Protein AF-A0A929Z7P8-F1 (afdb_monomer_lite)

Secondary structure (DSSP, 8-state):
-------EEEEETTTEEEEESSS-TTT-SSEEEEES--BS--TT-EEEEEEEESSGGGGTTTT--SEEEEEEEEEE-SSEEEEE-SS-EEEEE-B--

Structure (mmCIF, N/CA/C/O backbone):
data_AF-A0A929Z7P8-F1
#
_entry.id   AF-A0A929Z7P8-F1
#
loop_
_atom_site.group_PDB
_atom_site.id
_atom_site.type_symbol
_atom_site.label_atom_id
_atom_site.label_alt_id
_atom_site.label_comp_id
_atom_site.label_asym_id
_atom_site.label_entity_id
_atom_site.label_seq_id
_atom_site.pdbx_PDB_ins_code
_atom_site.Cartn_x
_atom_site.Cartn_y
_atom_site.Cartn_z
_atom_site.occupancy
_atom_site.B_iso_o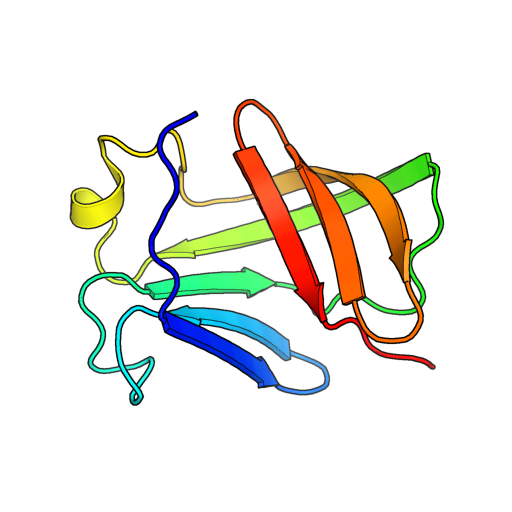r_equiv
_atom_site.auth_seq_id
_atom_site.auth_comp_id
_atom_site.auth_asym_id
_atom_site.auth_atom_id
_atom_site.pdbx_PDB_model_num
ATOM 1 N N . PHE A 1 1 ? -8.707 -9.205 -15.229 1.00 44.44 1 PHE A N 1
ATOM 2 C CA . PHE A 1 1 ? -7.727 -8.648 -14.273 1.00 44.44 1 PHE A CA 1
ATOM 3 C C . PHE A 1 1 ? -6.616 -9.666 -14.076 1.00 44.44 1 PHE A C 1
ATOM 5 O O . PHE A 1 1 ? -6.930 -10.819 -13.813 1.00 44.44 1 PHE A O 1
ATOM 12 N N . LYS A 1 2 ? -5.345 -9.290 -14.261 1.00 50.34 2 LYS A N 1
ATOM 13 C CA . LYS A 1 2 ? -4.216 -10.196 -14.003 1.00 50.34 2 LYS A CA 1
ATOM 14 C C . LYS A 1 2 ? -3.959 -10.196 -12.498 1.00 50.34 2 LYS A C 1
ATOM 16 O O . LYS A 1 2 ? -3.508 -9.193 -11.954 1.00 50.34 2 LYS A O 1
ATOM 21 N N . GLN A 1 3 ? -4.341 -11.276 -11.824 1.00 53.31 3 GLN A N 1
ATOM 22 C CA . GLN A 1 3 ? -4.159 -11.409 -10.383 1.00 53.31 3 GLN A CA 1
ATOM 23 C C . GLN A 1 3 ? -2.671 -11.600 -10.082 1.00 53.31 3 GLN A C 1
ATOM 25 O O . GLN A 1 3 ? -2.016 -12.472 -10.652 1.00 53.31 3 GLN A O 1
ATOM 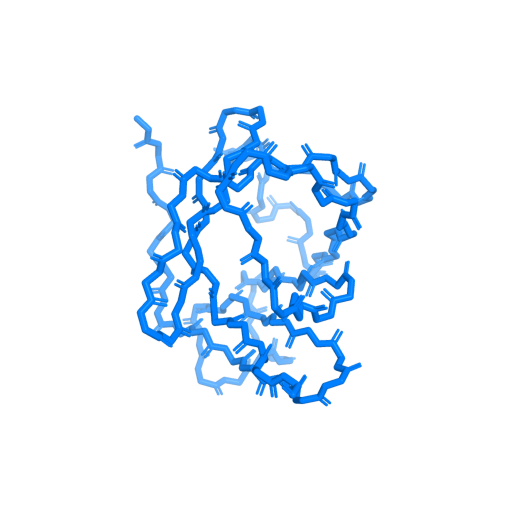30 N N . MET A 1 4 ? -2.125 -10.775 -9.192 1.00 62.22 4 MET A N 1
ATOM 31 C CA . MET A 1 4 ? -0.850 -11.094 -8.568 1.00 62.22 4 MET A CA 1
ATOM 32 C C . MET A 1 4 ? -1.107 -12.249 -7.598 1.00 62.22 4 MET A C 1
ATOM 34 O O . MET A 1 4 ? -1.929 -12.110 -6.692 1.00 62.22 4 MET A O 1
ATOM 38 N N . ASN A 1 5 ? -0.433 -13.386 -7.790 1.00 60.75 5 ASN A N 1
ATOM 39 C CA . ASN A 1 5 ? -0.427 -14.475 -6.811 1.00 60.75 5 ASN A CA 1
ATOM 40 C C . ASN A 1 5 ? 0.405 -14.030 -5.600 1.00 60.75 5 ASN A C 1
ATOM 42 O O . ASN A 1 5 ? 1.572 -14.385 -5.452 1.00 60.75 5 ASN A O 1
ATOM 46 N N . THR A 1 6 ? -0.184 -13.162 -4.782 1.00 59.31 6 THR A N 1
ATOM 47 C CA . THR A 1 6 ? 0.358 -12.726 -3.500 1.00 59.31 6 THR A CA 1
ATOM 48 C C . THR A 1 6 ? 0.361 -13.923 -2.562 1.00 59.31 6 THR A C 1
ATOM 50 O O . THR A 1 6 ? -0.702 -14.397 -2.170 1.00 59.31 6 THR A O 1
ATOM 53 N N . LEU A 1 7 ? 1.546 -14.418 -2.209 1.00 65.31 7 LEU A N 1
ATOM 54 C CA . LEU A 1 7 ? 1.684 -15.541 -1.279 1.00 65.31 7 LEU A CA 1
ATOM 55 C C . LEU A 1 7 ? 1.653 -15.067 0.180 1.00 65.31 7 LEU A C 1
ATOM 57 O O . LEU A 1 7 ? 1.293 -15.841 1.062 1.00 65.31 7 LEU A O 1
ATOM 61 N N . MET A 1 8 ? 1.997 -13.798 0.439 1.00 78.94 8 MET A N 1
ATOM 62 C CA . MET A 1 8 ? 2.026 -13.240 1.789 1.00 78.94 8 MET A CA 1
ATOM 63 C C . MET A 1 8 ? 1.810 -11.720 1.812 1.00 78.94 8 MET A C 1
ATOM 65 O O . MET A 1 8 ? 2.323 -10.994 0.956 1.00 78.94 8 MET A O 1
ATOM 69 N N . ALA A 1 9 ? 1.086 -11.246 2.830 1.00 84.94 9 ALA A N 1
ATOM 70 C CA . ALA A 1 9 ? 1.016 -9.840 3.216 1.00 84.94 9 ALA A CA 1
ATOM 71 C C . ALA A 1 9 ? 1.665 -9.667 4.598 1.00 84.94 9 ALA A C 1
ATOM 73 O O . ALA A 1 9 ? 1.211 -10.268 5.571 1.00 84.94 9 ALA A O 1
ATOM 74 N N . VAL A 1 10 ? 2.726 -8.866 4.690 1.00 87.25 10 VAL A N 1
ATOM 75 C CA . VAL A 1 10 ? 3.429 -8.579 5.948 1.00 87.25 10 VAL A CA 1
ATOM 76 C C . VAL A 1 10 ? 3.065 -7.172 6.397 1.00 87.25 10 VAL A C 1
ATOM 78 O O . VAL A 1 10 ? 3.363 -6.205 5.700 1.00 87.25 10 VAL A O 1
ATOM 81 N N . GLN A 1 11 ? 2.421 -7.045 7.554 1.00 89.38 11 GLN A N 1
ATOM 82 C CA . GLN A 1 11 ? 2.085 -5.756 8.158 1.00 89.38 11 GLN A CA 1
ATOM 83 C C . GLN A 1 11 ? 3.133 -5.379 9.204 1.00 89.38 11 GLN A C 1
ATOM 85 O O . GLN A 1 11 ? 3.472 -6.188 10.068 1.00 89.38 11 GLN A O 1
ATOM 90 N N . ARG A 1 12 ? 3.597 -4.127 9.179 1.00 88.44 12 ARG A N 1
ATOM 91 C CA . ARG A 1 12 ? 4.395 -3.547 10.264 1.00 88.44 12 ARG A CA 1
ATOM 92 C C . ARG A 1 12 ? 3.682 -2.323 10.817 1.00 88.44 12 ARG A C 1
ATOM 94 O O . ARG A 1 12 ? 3.501 -1.340 10.096 1.00 88.44 12 ARG A O 1
ATOM 101 N N . LYS A 1 13 ? 3.317 -2.403 12.100 1.00 86.94 13 LYS A N 1
ATOM 102 C CA . LYS A 1 13 ? 2.570 -1.358 12.806 1.00 86.94 13 LYS A CA 1
ATOM 103 C C . LYS A 1 13 ? 3.271 0.002 12.686 1.00 86.94 13 LYS A C 1
ATOM 105 O O . LYS A 1 13 ? 4.478 0.083 12.911 1.00 86.94 13 LYS A O 1
ATOM 110 N N . GLY A 1 14 ? 2.532 1.037 12.302 1.00 87.94 14 GLY A N 1
ATOM 111 C CA . GLY A 1 14 ? 3.009 2.405 12.094 1.00 87.94 14 GLY A CA 1
ATOM 112 C C . GLY A 1 14 ? 3.832 2.632 10.821 1.00 87.94 14 GLY A C 1
ATOM 113 O O . GLY A 1 14 ? 4.217 3.767 10.559 1.00 87.94 14 GLY A O 1
ATOM 114 N N . VAL A 1 15 ? 4.112 1.594 10.021 1.00 90.25 15 VAL A N 1
ATOM 115 C CA . VAL A 1 15 ? 4.950 1.716 8.815 1.00 90.25 15 VAL A CA 1
ATOM 116 C C . VAL A 1 15 ? 4.144 1.470 7.548 1.00 90.25 15 VAL A C 1
ATOM 118 O O . VAL A 1 15 ? 4.128 2.323 6.664 1.00 90.25 15 VAL A O 1
ATOM 121 N N . GLY A 1 16 ? 3.488 0.315 7.440 1.00 90.62 16 GLY A N 1
ATOM 122 C CA . GLY A 1 16 ? 2.774 -0.069 6.227 1.00 90.62 16 GLY A CA 1
ATOM 123 C C . GLY A 1 16 ? 2.722 -1.573 6.010 1.00 90.62 16 GLY A C 1
ATOM 124 O O . GLY A 1 16 ? 2.902 -2.365 6.940 1.00 90.62 16 GLY A O 1
ATOM 125 N N . VAL A 1 17 ? 2.470 -1.958 4.761 1.00 91.94 17 VAL A N 1
ATOM 126 C CA . VAL A 1 17 ? 2.261 -3.353 4.359 1.00 91.94 17 VAL A CA 1
ATOM 127 C C . VAL A 1 17 ? 3.153 -3.699 3.175 1.00 91.94 17 VAL A C 1
ATOM 129 O O . VAL A 1 17 ? 3.335 -2.889 2.269 1.00 91.94 17 VAL A O 1
ATOM 132 N N . TRP A 1 18 ? 3.680 -4.919 3.169 1.00 90.19 18 TRP A N 1
ATOM 133 C CA . TRP A 1 18 ? 4.384 -5.504 2.037 1.00 90.19 18 TRP A CA 1
ATOM 134 C C . TRP A 1 18 ? 3.578 -6.659 1.467 1.00 90.19 18 TRP A C 1
ATOM 136 O O . TRP A 1 18 ? 3.127 -7.529 2.209 1.00 90.19 18 TRP A O 1
ATOM 146 N N . PHE A 1 19 ? 3.457 -6.696 0.148 1.00 86.88 19 PHE A N 1
ATOM 147 C CA . PHE A 1 19 ? 2.990 -7.851 -0.598 1.00 86.88 19 PHE A CA 1
ATOM 148 C C . PHE A 1 19 ? 4.182 -8.539 -1.240 1.00 86.88 19 PHE A C 1
ATOM 150 O O . PHE A 1 19 ? 4.890 -7.929 -2.045 1.00 86.88 19 PHE A O 1
ATOM 157 N N . CYS A 1 20 ? 4.402 -9.802 -0.882 1.00 82.81 20 CYS A N 1
ATOM 158 C CA . CYS A 1 20 ? 5.576 -10.551 -1.311 1.00 82.81 20 CYS A CA 1
ATOM 159 C C . CYS A 1 20 ? 5.195 -11.948 -1.807 1.00 82.81 20 CYS A C 1
ATOM 161 O O . CYS A 1 20 ? 4.231 -12.564 -1.345 1.00 82.81 20 CYS A O 1
ATOM 163 N N . ASN A 1 21 ? 5.987 -12.466 -2.744 1.00 75.31 21 ASN A N 1
ATOM 164 C CA . ASN A 1 21 ? 5.873 -13.841 -3.233 1.00 75.31 21 ASN A CA 1
ATOM 165 C C . ASN A 1 21 ? 6.718 -14.851 -2.431 1.00 75.31 21 ASN A C 1
ATOM 167 O O . ASN A 1 21 ? 6.796 -16.013 -2.809 1.00 75.31 21 ASN A O 1
ATOM 171 N N . THR A 1 22 ? 7.371 -14.438 -1.346 1.00 66.69 22 THR A N 1
ATOM 172 C CA . THR A 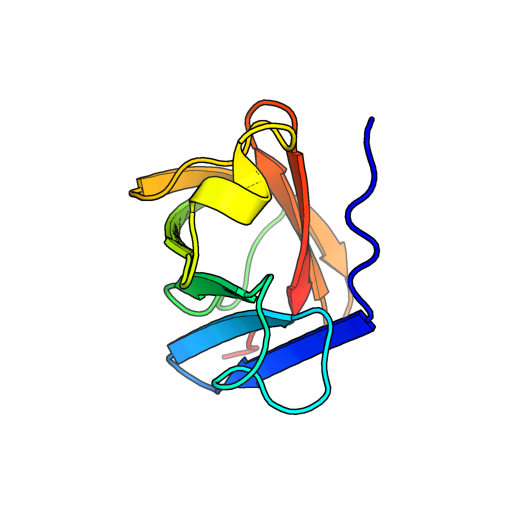1 22 ? 8.142 -15.337 -0.474 1.00 66.69 22 THR A CA 1
ATOM 173 C C . THR A 1 22 ? 7.964 -14.938 0.990 1.00 66.69 22 THR A C 1
ATOM 175 O O . THR A 1 22 ? 7.494 -13.840 1.290 1.00 66.69 22 THR A O 1
ATOM 178 N N . THR A 1 23 ? 8.370 -15.819 1.906 1.00 61.78 23 THR A N 1
ATOM 179 C CA . THR A 1 23 ? 8.359 -15.591 3.362 1.00 61.78 23 THR A CA 1
ATOM 180 C C . THR A 1 23 ? 9.355 -14.522 3.828 1.00 61.78 23 THR A C 1
ATOM 182 O O . THR A 1 23 ? 9.257 -14.062 4.963 1.00 61.78 23 THR A O 1
ATOM 185 N N . ARG A 1 24 ? 10.315 -14.111 2.983 1.00 63.44 24 ARG A N 1
ATOM 186 C CA . ARG A 1 24 ? 11.298 -13.056 3.278 1.00 63.44 24 ARG A CA 1
ATOM 187 C C . ARG A 1 24 ? 11.078 -11.856 2.343 1.00 63.44 24 ARG A C 1
ATOM 189 O O . ARG A 1 24 ? 11.518 -11.909 1.194 1.00 63.44 24 ARG A O 1
ATOM 196 N N . PRO A 1 25 ? 10.462 -10.755 2.817 1.00 58.94 25 PRO A N 1
ATOM 197 C CA . PRO A 1 25 ? 10.173 -9.572 1.996 1.00 58.94 25 PRO A CA 1
ATOM 198 C C . PRO A 1 25 ? 11.406 -8.978 1.308 1.00 58.94 25 PRO A C 1
ATOM 200 O O . PRO A 1 25 ? 11.322 -8.516 0.170 1.00 58.94 25 PRO A O 1
ATOM 203 N N . ASP A 1 26 ? 12.557 -9.052 1.983 1.00 63.84 26 ASP A N 1
ATOM 204 C CA . ASP A 1 26 ? 13.853 -8.564 1.506 1.00 63.84 26 ASP A CA 1
ATOM 205 C C . ASP A 1 26 ? 14.611 -9.556 0.611 1.00 63.84 26 ASP A C 1
ATOM 207 O O . ASP A 1 26 ? 15.715 -9.267 0.161 1.00 63.84 26 ASP A O 1
ATOM 211 N N . ALA A 1 27 ? 14.062 -10.738 0.353 1.00 63.31 27 ALA A N 1
ATOM 212 C CA . ALA A 1 27 ? 14.602 -11.677 -0.630 1.00 63.31 27 ALA A CA 1
ATOM 213 C C . ALA A 1 27 ? 13.612 -11.937 -1.780 1.00 63.31 27 ALA A C 1
ATOM 215 O O . ALA A 1 27 ? 13.934 -12.645 -2.730 1.00 63.31 27 ALA A O 1
ATOM 216 N N . ALA A 1 28 ? 12.403 -11.372 -1.704 1.00 67.12 28 ALA A N 1
ATOM 217 C CA . ALA A 1 28 ? 11.363 -11.536 -2.706 1.00 67.12 28 ALA A CA 1
ATOM 218 C C . ALA A 1 28 ? 11.673 -10.723 -3.974 1.00 67.12 28 ALA A C 1
ATOM 220 O O . ALA A 1 28 ? 11.812 -9.499 -3.924 1.00 67.12 28 ALA A O 1
ATOM 221 N N . LEU A 1 29 ? 11.709 -11.406 -5.123 1.00 73.25 29 LEU A N 1
ATOM 222 C CA . LEU A 1 29 ? 11.802 -10.772 -6.444 1.00 73.25 29 LEU A CA 1
ATOM 223 C C . LEU A 1 29 ? 10.582 -9.883 -6.725 1.00 73.25 29 LEU A C 1
ATOM 225 O O . LEU A 1 29 ? 10.711 -8.783 -7.249 1.00 73.25 29 LEU A O 1
ATOM 229 N N . ARG A 1 30 ? 9.388 -10.315 -6.304 1.00 78.38 30 ARG A N 1
ATOM 230 C CA . ARG A 1 30 ? 8.170 -9.498 -6.362 1.00 78.38 30 ARG A CA 1
ATOM 231 C C . ARG A 1 30 ? 7.795 -9.051 -4.968 1.00 78.38 30 ARG A C 1
ATOM 233 O O . ARG A 1 30 ? 7.170 -9.799 -4.220 1.00 78.38 30 ARG A O 1
ATOM 240 N N . SER A 1 31 ? 8.200 -7.829 -4.642 1.00 85.81 31 SER A N 1
ATOM 241 C CA . SER A 1 31 ? 7.912 -7.169 -3.373 1.00 85.81 31 SER A CA 1
ATOM 242 C C . SER A 1 31 ? 7.358 -5.775 -3.642 1.00 85.81 31 SER A C 1
ATOM 244 O O . SER A 1 31 ? 8.043 -4.953 -4.254 1.00 85.81 31 SER A O 1
ATOM 246 N N . LEU A 1 32 ? 6.117 -5.537 -3.216 1.00 89.12 32 LEU A N 1
ATOM 247 C CA . LEU A 1 32 ? 5.444 -4.241 -3.267 1.00 89.12 32 LEU A CA 1
ATOM 248 C C . LEU A 1 32 ? 5.201 -3.761 -1.841 1.00 89.12 32 LEU A C 1
ATOM 250 O O . LEU A 1 32 ? 4.463 -4.393 -1.089 1.00 89.12 32 LEU A O 1
ATOM 254 N N . LYS A 1 33 ? 5.781 -2.621 -1.492 1.00 92.25 33 LYS A N 1
ATOM 255 C CA . LYS A 1 33 ? 5.560 -1.926 -0.231 1.00 92.25 33 LYS A CA 1
ATOM 256 C C . LYS A 1 33 ? 4.538 -0.811 -0.432 1.00 92.25 33 LYS A C 1
ATOM 258 O O . LYS A 1 33 ? 4.684 -0.009 -1.351 1.00 92.25 33 LYS A O 1
ATOM 263 N N . ILE A 1 34 ? 3.547 -0.745 0.451 1.00 93.31 34 ILE A N 1
ATOM 264 C CA . ILE A 1 34 ? 2.528 0.306 0.499 1.00 93.31 34 ILE A CA 1
ATOM 265 C C . ILE A 1 34 ? 2.649 1.052 1.829 1.00 93.31 34 ILE A C 1
ATOM 267 O O . ILE A 1 34 ? 2.601 0.438 2.899 1.00 93.31 34 ILE A O 1
ATOM 271 N N . THR A 1 35 ? 2.812 2.372 1.755 1.00 94.06 35 THR A N 1
ATOM 272 C CA . THR A 1 35 ? 2.974 3.266 2.916 1.00 94.06 35 THR A CA 1
ATOM 273 C C . THR A 1 35 ? 2.214 4.576 2.733 1.00 94.06 35 THR A C 1
ATOM 275 O O . THR A 1 35 ? 2.084 5.005 1.595 1.00 94.06 35 THR A O 1
ATOM 278 N N . PRO A 1 36 ? 1.813 5.287 3.796 1.00 93.94 36 PRO A N 1
ATOM 279 C CA . PRO A 1 36 ? 1.909 4.896 5.203 1.00 93.94 36 PRO A CA 1
ATOM 280 C C . PRO A 1 36 ? 0.958 3.742 5.554 1.00 93.94 36 PRO A C 1
ATOM 282 O O . PRO A 1 36 ? 0.201 3.262 4.709 1.00 93.94 36 PRO A O 1
ATOM 285 N N . ALA A 1 37 ? 1.019 3.272 6.800 1.00 92.50 37 ALA A N 1
ATOM 286 C CA . ALA A 1 37 ? 0.009 2.360 7.321 1.00 92.50 37 ALA A CA 1
ATOM 287 C C . ALA A 1 37 ? -1.383 2.996 7.222 1.00 92.50 37 ALA A C 1
ATOM 289 O O . ALA A 1 37 ? -1.562 4.176 7.522 1.00 92.50 37 ALA A O 1
ATOM 290 N N . VAL A 1 38 ? -2.368 2.200 6.812 1.00 92.88 38 VAL A N 1
ATOM 291 C CA . VAL A 1 38 ? -3.765 2.632 6.796 1.00 92.88 38 VAL A CA 1
ATOM 292 C C . VAL A 1 38 ? -4.307 2.543 8.219 1.00 92.88 38 VAL A C 1
ATOM 294 O O . VAL A 1 38 ? -4.182 1.496 8.852 1.00 92.88 38 VAL A O 1
ATOM 297 N N . VAL A 1 39 ? -4.897 3.625 8.723 1.00 93.31 39 VAL A N 1
ATOM 298 C CA . VAL A 1 39 ? -5.384 3.730 10.106 1.00 93.31 39 VAL A CA 1
ATOM 299 C C . VAL A 1 39 ? -6.839 4.182 10.087 1.00 93.31 39 VAL A C 1
ATOM 301 O O . VAL A 1 39 ? -7.128 5.206 9.482 1.00 93.31 39 VAL A O 1
ATOM 304 N N . ASN A 1 40 ? -7.732 3.440 10.753 1.00 92.62 40 ASN A N 1
ATOM 305 C CA . ASN A 1 40 ? -9.174 3.729 10.838 1.00 92.62 40 ASN A CA 1
ATOM 306 C C . ASN A 1 40 ? -9.824 4.177 9.500 1.00 92.62 40 ASN A C 1
ATOM 308 O O . ASN A 1 40 ? -10.480 5.219 9.477 1.00 92.62 40 ASN A O 1
ATOM 312 N N . PRO A 1 41 ? -9.659 3.420 8.394 1.00 93.44 41 PRO A N 1
ATOM 313 C CA . PRO A 1 41 ? -10.196 3.817 7.098 1.00 93.44 41 PRO A CA 1
ATOM 314 C C . PRO A 1 41 ? -11.727 3.833 7.110 1.00 93.44 41 PRO A C 1
ATOM 316 O O . PRO A 1 41 ? -12.355 3.002 7.774 1.00 93.44 41 PRO A O 1
ATOM 319 N N . GLN A 1 42 ? -12.323 4.726 6.321 1.00 95.94 42 GLN A N 1
ATOM 320 C CA . GLN A 1 42 ? -13.775 4.805 6.137 1.00 95.94 42 GLN A CA 1
ATOM 321 C C . GLN A 1 42 ? -14.174 4.536 4.686 1.00 95.94 42 GLN A C 1
ATOM 323 O O . GLN A 1 42 ? -13.510 4.981 3.754 1.00 95.94 42 GLN A O 1
ATOM 328 N N . VAL A 1 43 ? -15.283 3.822 4.475 1.00 97.00 43 VAL A N 1
ATOM 329 C CA . VAL A 1 43 ? -15.835 3.615 3.125 1.00 97.00 43 VAL A CA 1
ATOM 330 C C . VAL A 1 43 ? -16.139 4.973 2.495 1.00 97.00 43 VAL A C 1
ATOM 332 O O . VAL A 1 43 ? -16.796 5.802 3.118 1.00 97.00 43 VAL A O 1
ATOM 335 N N . GLY A 1 44 ? -15.660 5.209 1.271 1.00 95.50 44 GLY A N 1
ATOM 336 C CA . GLY A 1 44 ? -15.777 6.521 0.624 1.00 95.50 44 GLY A CA 1
ATOM 337 C C . GLY A 1 44 ? -14.508 7.372 0.659 1.00 95.50 44 GLY A C 1
ATOM 338 O O . GLY A 1 44 ? -14.358 8.288 -0.151 1.00 95.50 44 GLY A O 1
ATOM 339 N N . GLU A 1 45 ? -13.582 7.077 1.569 1.00 96.19 45 GLU A N 1
ATOM 340 C CA . GLU A 1 45 ? -12.369 7.866 1.767 1.00 96.19 45 GLU A CA 1
ATOM 341 C C . GLU A 1 45 ? -11.374 7.698 0.608 1.00 96.19 45 GLU A C 1
ATOM 343 O O . GLU A 1 45 ? -11.277 6.638 -0.017 1.00 96.19 45 GLU A O 1
ATOM 348 N N . ARG A 1 46 ? -10.589 8.747 0.332 1.00 95.81 46 ARG A N 1
ATOM 349 C CA . ARG A 1 46 ? -9.412 8.665 -0.540 1.00 95.81 46 ARG A CA 1
ATOM 350 C C . ARG A 1 46 ? -8.137 8.725 0.285 1.00 95.81 46 ARG A C 1
ATOM 352 O O . ARG A 1 46 ? -7.871 9.720 0.949 1.00 95.81 46 ARG A O 1
ATOM 359 N N . LEU A 1 47 ? -7.321 7.688 0.157 1.00 94.81 47 LEU A N 1
ATOM 360 C CA . LEU A 1 47 ? -6.020 7.575 0.795 1.00 94.81 47 LEU A CA 1
ATOM 361 C C . LEU A 1 47 ? -4.918 7.868 -0.218 1.00 94.81 47 LEU A C 1
ATOM 363 O O . LEU A 1 47 ? -4.914 7.321 -1.322 1.00 94.81 47 LEU A O 1
ATOM 367 N N . THR A 1 48 ? -3.960 8.697 0.175 1.00 95.69 48 THR A N 1
ATOM 368 C CA . THR A 1 48 ? -2.739 8.939 -0.598 1.00 95.69 48 THR A CA 1
ATOM 369 C C . THR A 1 48 ? -1.650 8.012 -0.074 1.00 95.69 48 THR A C 1
ATOM 371 O O . THR A 1 48 ? -1.137 8.218 1.024 1.00 95.69 48 THR A O 1
ATOM 374 N N . LEU A 1 49 ? -1.322 6.974 -0.843 1.00 95.12 49 LEU A N 1
ATOM 375 C CA . LEU A 1 49 ? -0.353 5.943 -0.475 1.00 95.12 49 LEU A CA 1
ATOM 376 C C . LEU A 1 49 ? 0.789 5.898 -1.490 1.00 95.12 49 LEU A C 1
ATOM 378 O O . LEU A 1 49 ? 0.581 6.018 -2.690 1.00 95.12 49 LEU A O 1
ATOM 382 N N . ASN A 1 50 ? 2.003 5.686 -1.013 1.00 95.25 50 ASN A N 1
ATOM 383 C CA . ASN A 1 50 ? 3.192 5.484 -1.817 1.00 95.25 50 ASN A CA 1
ATOM 384 C C . ASN A 1 50 ? 3.447 3.991 -2.052 1.00 95.25 50 ASN A C 1
ATOM 386 O O . ASN A 1 50 ? 3.433 3.195 -1.107 1.00 95.25 50 ASN A O 1
ATOM 390 N N . PHE A 1 51 ? 3.711 3.641 -3.307 1.00 93.75 51 PHE A N 1
ATOM 391 C CA . PHE A 1 51 ? 4.131 2.320 -3.749 1.00 93.75 51 PHE A CA 1
ATOM 392 C C . PHE A 1 51 ? 5.636 2.320 -3.984 1.00 93.75 51 PHE A C 1
ATOM 394 O O . PHE A 1 51 ? 6.152 3.109 -4.773 1.00 93.75 51 PHE A O 1
ATOM 401 N N . SER A 1 52 ? 6.331 1.400 -3.324 1.00 91.94 52 SER A N 1
ATOM 402 C CA . SER A 1 52 ? 7.752 1.147 -3.556 1.00 91.94 52 SER A CA 1
ATOM 403 C C . SER A 1 52 ? 7.963 -0.314 -3.906 1.00 91.94 52 SER A C 1
ATOM 405 O O . SER A 1 52 ? 7.430 -1.205 -3.241 1.00 91.94 52 SER A O 1
ATOM 407 N N . MET A 1 53 ? 8.742 -0.566 -4.944 1.00 89.81 53 MET A N 1
ATOM 408 C CA . MET A 1 53 ? 9.027 -1.887 -5.478 1.00 89.81 53 MET A CA 1
ATOM 409 C C . MET A 1 53 ? 10.522 -2.149 -5.384 1.00 89.81 53 MET A C 1
ATOM 411 O O . MET A 1 53 ? 11.341 -1.284 -5.666 1.00 89.81 53 MET A O 1
ATOM 415 N N . ARG A 1 54 ? 10.901 -3.369 -5.006 1.00 83.31 54 ARG A N 1
ATOM 416 C CA . ARG A 1 54 ? 12.325 -3.729 -4.970 1.00 83.31 54 ARG A CA 1
ATOM 417 C C . ARG A 1 54 ? 12.901 -3.964 -6.367 1.00 83.31 54 ARG A C 1
ATOM 419 O O . ARG A 1 54 ? 14.002 -3.520 -6.662 1.00 83.31 54 ARG A O 1
ATOM 426 N N . TYR A 1 55 ? 12.148 -4.675 -7.204 1.00 84.38 55 TYR A N 1
ATOM 427 C CA . TYR A 1 55 ? 12.490 -4.948 -8.599 1.00 84.38 55 TYR A CA 1
ATOM 428 C C . TYR A 1 55 ? 11.307 -4.514 -9.476 1.00 84.38 55 TYR A C 1
ATOM 430 O O . TYR A 1 55 ? 10.432 -5.331 -9.765 1.00 84.38 55 TYR A O 1
ATOM 438 N N . PRO A 1 56 ? 11.222 -3.227 -9.865 1.00 83.50 56 PRO A N 1
ATOM 439 C CA . PRO A 1 56 ? 10.091 -2.689 -10.631 1.00 83.50 56 PRO A CA 1
ATOM 440 C C . PRO A 1 56 ? 9.842 -3.429 -11.952 1.00 83.50 56 PRO A C 1
ATOM 442 O O . PRO A 1 56 ? 8.704 -3.548 -12.408 1.00 83.50 56 PRO A O 1
ATOM 445 N N . ASP A 1 57 ? 10.897 -3.997 -12.539 1.00 85.50 57 ASP A N 1
ATOM 446 C CA . ASP A 1 57 ? 10.830 -4.761 -13.785 1.00 85.50 57 ASP A CA 1
ATOM 447 C 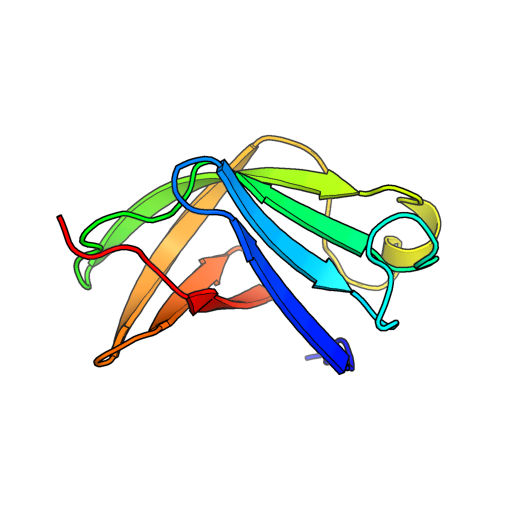C . ASP A 1 57 ? 9.904 -5.977 -13.698 1.00 85.50 57 ASP A C 1
ATOM 449 O O . ASP A 1 57 ? 9.186 -6.289 -14.651 1.00 85.50 57 ASP A O 1
ATOM 453 N N . GLU A 1 58 ? 9.816 -6.587 -12.516 1.00 83.19 58 GLU A N 1
ATOM 454 C CA . GLU A 1 58 ? 8.905 -7.697 -12.247 1.00 83.19 58 GLU A CA 1
ATOM 455 C C . GLU A 1 58 ? 7.422 -7.287 -12.288 1.00 83.19 58 GLU A C 1
ATOM 457 O O . GLU A 1 58 ? 6.535 -8.138 -12.416 1.00 83.19 58 GLU A O 1
ATOM 462 N N . PHE A 1 59 ? 7.142 -5.983 -12.217 1.00 81.62 59 PHE A N 1
ATOM 463 C CA . PHE A 1 59 ? 5.804 -5.399 -12.228 1.00 81.62 59 PHE A CA 1
ATOM 464 C C . PHE A 1 59 ? 5.424 -4.768 -13.573 1.00 81.62 59 PHE A C 1
ATOM 466 O O . PHE A 1 59 ? 4.263 -4.377 -13.723 1.00 81.62 59 PHE A O 1
ATOM 473 N N . ARG A 1 60 ? 6.314 -4.736 -14.582 1.00 80.75 60 ARG A N 1
ATOM 474 C CA . ARG A 1 60 ? 6.068 -4.095 -15.899 1.00 80.75 60 ARG A CA 1
ATOM 475 C C . ARG A 1 60 ? 4.739 -4.499 -16.550 1.00 80.75 60 ARG A C 1
ATOM 477 O O . ARG A 1 60 ? 4.065 -3.673 -17.151 1.00 80.75 60 ARG A O 1
ATOM 484 N N . ASN A 1 61 ? 4.318 -5.752 -16.366 1.00 80.69 61 ASN A N 1
ATOM 485 C CA . ASN A 1 61 ? 3.086 -6.307 -16.946 1.00 80.69 61 ASN A CA 1
ATOM 486 C C . ASN A 1 61 ? 1.890 -6.352 -15.974 1.00 80.69 61 ASN A C 1
ATOM 488 O O . ASN A 1 61 ? 0.917 -7.065 -16.231 1.00 80.69 61 ASN A O 1
ATOM 492 N N . SER A 1 62 ? 1.981 -5.673 -14.828 1.00 77.31 62 SER A N 1
ATOM 493 C CA . SER A 1 62 ? 0.936 -5.649 -13.793 1.00 77.31 62 SER A CA 1
ATOM 494 C C . SER A 1 62 ? 0.073 -4.386 -13.823 1.00 77.31 62 SER A C 1
ATOM 496 O O . SER A 1 62 ? -0.997 -4.371 -13.221 1.00 77.31 62 SER A O 1
ATOM 498 N N . GLY A 1 63 ? 0.524 -3.332 -14.514 1.00 81.31 63 GLY A N 1
ATOM 499 C CA . GLY A 1 63 ? -0.113 -2.013 -14.469 1.00 81.31 63 GLY A CA 1
ATOM 500 C C . GLY A 1 63 ? 0.138 -1.244 -13.164 1.00 81.31 63 GLY A C 1
ATOM 501 O O . GLY A 1 63 ? -0.450 -0.184 -12.967 1.00 81.31 63 GLY A O 1
ATOM 502 N N . LEU A 1 64 ? 0.994 -1.762 -12.276 1.00 86.88 64 LEU A N 1
ATOM 503 C CA . LEU A 1 64 ? 1.459 -1.065 -11.081 1.00 86.88 64 LEU A CA 1
ATOM 504 C C . LEU A 1 64 ? 2.706 -0.243 -11.410 1.00 86.88 64 LEU A C 1
ATOM 506 O O . LEU A 1 64 ? 3.582 -0.700 -12.140 1.00 86.88 64 LEU A O 1
ATOM 510 N N . GLN A 1 65 ? 2.786 0.953 -10.836 1.00 88.12 65 GLN A N 1
ATOM 511 C CA . GLN A 1 65 ? 3.931 1.854 -10.956 1.00 88.12 65 GLN A CA 1
ATOM 512 C C . GLN A 1 65 ? 4.369 2.299 -9.563 1.00 88.12 65 GLN A C 1
ATOM 514 O O . GLN A 1 65 ? 3.546 2.367 -8.648 1.00 88.12 65 GLN A O 1
ATOM 519 N N . GLU A 1 66 ? 5.653 2.593 -9.395 1.00 91.94 66 GLU A N 1
ATOM 520 C CA . GLU A 1 66 ? 6.148 3.212 -8.166 1.00 91.94 66 GLU A CA 1
ATOM 521 C C . GLU A 1 66 ? 5.654 4.655 -8.014 1.00 91.94 66 GLU A C 1
ATOM 523 O O . GLU A 1 66 ? 5.211 5.286 -8.975 1.00 91.94 66 GLU A O 1
ATOM 528 N N . GLY A 1 67 ? 5.740 5.171 -6.789 1.00 94.06 67 GLY A N 1
ATOM 529 C CA . GLY A 1 67 ? 5.401 6.549 -6.448 1.00 94.06 67 GLY A CA 1
ATOM 530 C C . GLY A 1 67 ? 4.067 6.683 -5.725 1.00 94.06 67 GLY A C 1
ATOM 531 O O . GLY A 1 67 ? 3.530 5.721 -5.176 1.00 94.06 67 GLY A O 1
ATOM 532 N N . THR A 1 68 ? 3.543 7.904 -5.695 1.00 95.38 68 THR A N 1
ATOM 533 C CA . THR A 1 68 ? 2.342 8.257 -4.934 1.00 95.38 68 THR A CA 1
ATOM 534 C C . THR A 1 68 ? 1.0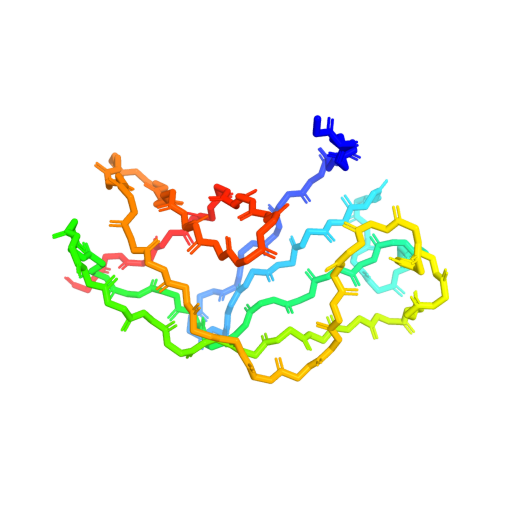69 7.982 -5.730 1.00 95.38 68 THR A C 1
ATOM 536 O O . THR A 1 68 ? 0.890 8.488 -6.835 1.00 95.38 68 THR A O 1
ATOM 539 N N . HIS A 1 69 ? 0.143 7.243 -5.125 1.00 94.56 69 HIS A N 1
ATOM 540 C CA . HIS A 1 69 ? -1.148 6.865 -5.691 1.00 94.56 69 HIS A CA 1
ATOM 541 C C . HIS A 1 69 ? -2.285 7.285 -4.766 1.00 94.56 69 HIS A C 1
ATOM 543 O O . HIS A 1 69 ? -2.212 7.125 -3.549 1.00 94.56 69 HIS A O 1
ATOM 549 N N . SER A 1 70 ? -3.371 7.785 -5.354 1.00 94.62 70 SER A N 1
ATOM 550 C CA . SER A 1 70 ? -4.627 7.999 -4.635 1.00 94.62 70 SER A CA 1
ATOM 551 C C . SER A 1 70 ? -5.522 6.778 -4.819 1.00 94.62 70 SER A C 1
ATOM 553 O O . SER A 1 70 ? -5.883 6.432 -5.947 1.00 94.62 70 SER A O 1
ATOM 555 N N . LEU A 1 71 ? -5.858 6.114 -3.716 1.00 95.62 71 LEU A N 1
ATOM 556 C CA . LEU A 1 71 ? -6.729 4.945 -3.692 1.00 95.62 71 LEU A CA 1
ATOM 557 C C . LEU A 1 71 ? -8.022 5.269 -2.954 1.00 95.62 71 LEU A C 1
ATOM 559 O O . LEU A 1 71 ? -8.014 5.944 -1.931 1.00 95.62 71 LEU A O 1
ATOM 563 N N . TYR A 1 72 ? -9.130 4.749 -3.460 1.00 96.69 72 TYR A N 1
ATOM 564 C CA . TYR A 1 72 ? -10.442 4.862 -2.838 1.00 96.69 72 TYR A CA 1
ATOM 565 C C . TYR A 1 72 ? -10.711 3.664 -1.924 1.00 96.69 72 TYR A C 1
ATOM 567 O O . TYR A 1 72 ? -10.455 2.521 -2.312 1.00 96.69 72 TYR A O 1
ATOM 575 N N . VAL A 1 73 ? -11.250 3.911 -0.733 1.00 97.19 73 VAL A N 1
ATOM 576 C CA . VAL A 1 73 ? -11.705 2.869 0.187 1.00 97.19 73 VAL A CA 1
ATOM 577 C C . VAL A 1 73 ? -13.057 2.342 -0.288 1.00 97.19 73 VAL A C 1
ATOM 579 O O . VAL A 1 73 ? -14.097 2.974 -0.107 1.00 97.19 73 VAL A O 1
ATOM 582 N N . GLU A 1 74 ? -13.028 1.166 -0.914 1.00 96.75 74 GLU A N 1
ATOM 583 C CA . GLU A 1 74 ? -14.218 0.501 -1.450 1.00 96.75 74 GLU A CA 1
ATOM 584 C C . GLU A 1 74 ? -15.021 -0.198 -0.346 1.00 96.75 74 GLU A C 1
ATOM 586 O O . GLU A 1 74 ? -16.245 -0.138 -0.346 1.00 96.75 74 GLU A O 1
ATOM 591 N N . GLU A 1 75 ? -14.341 -0.853 0.595 1.00 96.44 75 GLU A N 1
ATOM 592 C CA . GLU A 1 75 ? -14.973 -1.658 1.644 1.00 96.44 75 GLU A CA 1
ATOM 593 C C . GLU A 1 75 ? -14.060 -1.728 2.874 1.00 96.44 75 GLU A C 1
ATOM 595 O O . GLU A 1 75 ? -12.848 -1.902 2.738 1.00 96.44 75 GLU A O 1
ATOM 600 N N . VAL A 1 76 ? -14.633 -1.646 4.074 1.00 95.69 76 VAL A N 1
ATOM 601 C CA . VAL A 1 76 ? -13.921 -1.856 5.342 1.00 95.69 76 VAL A CA 1
ATOM 602 C C . VAL A 1 76 ? -14.508 -3.093 6.015 1.00 95.69 76 VAL A C 1
ATOM 604 O O . VAL A 1 76 ? -15.712 -3.169 6.245 1.00 95.69 76 VAL A O 1
ATOM 607 N N . ARG A 1 77 ? -13.655 -4.074 6.313 1.00 94.38 77 ARG A N 1
ATOM 608 C CA . ARG A 1 77 ? -13.988 -5.305 7.051 1.00 94.38 77 ARG A CA 1
ATOM 609 C C . ARG A 1 77 ? -13.314 -5.264 8.419 1.00 94.38 77 ARG A C 1
ATOM 611 O O . ARG A 1 77 ? -12.522 -4.375 8.677 1.00 94.38 77 ARG A O 1
ATOM 618 N N . ASP A 1 78 ? -13.546 -6.250 9.284 1.00 87.31 78 ASP A N 1
ATOM 619 C CA . ASP A 1 78 ? -13.064 -6.209 10.680 1.00 87.31 78 ASP A CA 1
ATOM 620 C C . ASP A 1 78 ? -11.538 -5.971 10.831 1.00 87.31 78 ASP A C 1
ATOM 622 O O . ASP A 1 78 ? -11.101 -5.231 11.713 1.00 87.31 78 ASP A O 1
ATOM 626 N N . LYS A 1 79 ? -10.710 -6.565 9.957 1.00 86.88 79 LYS A N 1
ATOM 627 C CA . LYS A 1 79 ? -9.231 -6.477 10.030 1.00 86.88 79 LYS A CA 1
ATOM 628 C C . LYS A 1 79 ? -8.548 -6.002 8.749 1.00 86.88 79 LYS A C 1
ATOM 630 O O . LYS A 1 79 ? -7.331 -5.831 8.729 1.00 86.88 79 LYS A O 1
ATOM 635 N N . VAL A 1 80 ? -9.303 -5.848 7.666 1.00 93.38 80 VAL A N 1
ATOM 636 C CA . VAL A 1 80 ? -8.768 -5.510 6.344 1.00 93.38 80 VAL A CA 1
ATOM 637 C C . VAL A 1 80 ? -9.639 -4.470 5.669 1.00 93.38 80 VAL A C 1
ATOM 639 O O . VAL A 1 80 ? -10.843 -4.402 5.896 1.00 93.38 80 VAL A O 1
ATOM 642 N N . VAL A 1 81 ? -9.018 -3.685 4.806 1.00 94.81 81 VAL A N 1
ATOM 643 C CA . VAL A 1 81 ? -9.669 -2.697 3.964 1.00 94.81 81 VAL A CA 1
ATOM 644 C C . VAL A 1 81 ? -9.397 -3.028 2.506 1.00 94.81 81 VAL A C 1
ATOM 646 O O . VAL A 1 81 ? -8.313 -3.480 2.124 1.00 94.81 81 VAL A O 1
ATOM 649 N N . VAL A 1 82 ? -10.419 -2.823 1.692 1.00 95.50 82 VAL A N 1
ATOM 650 C CA . VAL A 1 82 ? -10.369 -2.985 0.252 1.00 95.50 82 VAL A CA 1
ATOM 651 C C . VAL A 1 82 ? -10.115 -1.621 -0.373 1.00 95.50 82 VAL A C 1
ATOM 653 O O . VAL A 1 82 ? -10.942 -0.716 -0.275 1.00 95.50 82 VAL A O 1
ATOM 656 N N . LEU A 1 83 ? -8.971 -1.484 -1.035 1.00 95.06 83 LEU A N 1
ATOM 657 C CA . LEU A 1 83 ? -8.551 -0.258 -1.703 1.00 95.06 83 LEU A CA 1
ATOM 658 C C . LEU A 1 83 ? -8.631 -0.429 -3.213 1.00 95.06 83 LEU A C 1
ATOM 660 O O . LEU A 1 83 ? -8.140 -1.418 -3.764 1.00 95.06 83 LEU A O 1
ATOM 664 N N . ARG A 1 84 ? -9.209 0.557 -3.893 1.00 94.62 84 ARG A N 1
ATOM 665 C CA . ARG A 1 84 ? -9.337 0.582 -5.346 1.00 94.62 84 ARG A CA 1
ATOM 666 C C . ARG A 1 84 ? -8.557 1.739 -5.938 1.00 94.62 84 ARG A C 1
ATOM 668 O O . ARG A 1 84 ? -8.796 2.896 -5.608 1.00 94.62 84 ARG A O 1
ATOM 675 N N . GLY A 1 85 ? -7.650 1.405 -6.845 1.00 90.00 85 GLY A N 1
ATOM 676 C CA . GLY A 1 85 ? -6.919 2.368 -7.655 1.00 90.00 85 GLY A CA 1
ATOM 677 C C . GLY A 1 85 ? -7.222 2.206 -9.137 1.00 90.00 85 GLY A C 1
ATOM 678 O O . GLY A 1 85 ? -8.133 1.478 -9.551 1.00 90.00 85 GLY A O 1
ATOM 679 N N . ARG A 1 86 ? -6.434 2.889 -9.967 1.00 85.56 86 ARG A N 1
ATOM 680 C CA . ARG A 1 86 ? -6.591 2.853 -11.422 1.00 85.56 86 ARG A CA 1
ATOM 681 C C . ARG A 1 86 ? -6.100 1.511 -11.978 1.00 85.56 86 ARG A C 1
ATOM 683 O O . ARG A 1 86 ? -4.916 1.326 -12.228 1.00 85.56 86 ARG A O 1
ATOM 690 N N . GLY A 1 87 ? -7.032 0.578 -12.173 1.00 84.88 87 GLY A N 1
ATOM 691 C CA . GLY A 1 87 ? -6.769 -0.735 -12.779 1.00 84.88 87 GLY A CA 1
ATOM 692 C C . GLY A 1 87 ? -6.303 -1.824 -11.806 1.00 84.88 87 GLY A C 1
ATOM 693 O O . GLY A 1 87 ? -6.053 -2.948 -12.236 1.00 84.88 87 GLY A O 1
ATOM 694 N N . HIS A 1 88 ? -6.233 -1.528 -10.508 1.00 85.19 88 HIS A N 1
ATOM 695 C CA . HIS A 1 88 ? -5.794 -2.463 -9.474 1.00 85.19 88 HIS A CA 1
ATOM 696 C C . HIS A 1 88 ? -6.653 -2.353 -8.208 1.00 85.19 88 HIS A C 1
ATOM 698 O O . HIS A 1 88 ? -7.232 -1.306 -7.907 1.00 85.19 88 HIS A O 1
ATOM 704 N N . LYS A 1 89 ? -6.737 -3.463 -7.473 1.00 91.06 89 LYS A N 1
ATOM 705 C CA . LYS A 1 89 ? -7.505 -3.605 -6.235 1.00 91.06 89 LYS A CA 1
ATOM 706 C C . LYS A 1 89 ? -6.632 -4.311 -5.205 1.00 91.06 89 LYS A C 1
ATOM 708 O O . LYS A 1 89 ? -6.046 -5.346 -5.514 1.00 91.06 89 LYS A O 1
ATOM 713 N N . PHE A 1 90 ? -6.563 -3.761 -4.001 1.00 90.69 90 PHE A N 1
ATOM 714 C CA . PHE A 1 90 ? -5.783 -4.307 -2.899 1.00 90.69 90 PHE A CA 1
ATOM 715 C C . PHE A 1 90 ? -6.684 -4.656 -1.725 1.00 90.69 90 PHE A C 1
ATOM 717 O O . PHE A 1 90 ? -7.650 -3.954 -1.443 1.00 90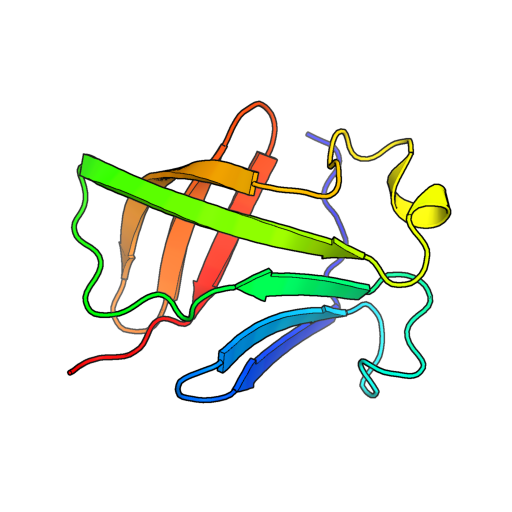.69 90 PHE A O 1
ATOM 724 N N . VAL A 1 91 ? -6.329 -5.724 -1.021 1.00 91.56 91 VAL A N 1
ATOM 725 C CA . VAL A 1 91 ? -6.874 -6.052 0.296 1.00 91.56 91 VAL A CA 1
ATOM 726 C C . VAL A 1 91 ? -5.709 -5.912 1.263 1.00 91.56 91 VAL A C 1
ATOM 728 O O . VAL A 1 91 ? -4.794 -6.734 1.235 1.00 91.56 91 VAL A O 1
ATOM 731 N N . VAL A 1 92 ? -5.695 -4.840 2.053 1.00 92.25 92 VAL A N 1
ATOM 732 C CA . VAL A 1 92 ? -4.611 -4.549 3.003 1.00 92.25 92 VAL A CA 1
ATOM 733 C C . VAL A 1 92 ? -5.140 -4.615 4.431 1.00 92.25 92 VAL A C 1
ATOM 735 O O . VAL A 1 92 ? -6.262 -4.175 4.683 1.00 92.25 92 VAL A O 1
ATOM 738 N N . PRO A 1 93 ? -4.371 -5.145 5.391 1.00 92.12 93 PRO A N 1
ATOM 739 C CA . PRO A 1 93 ? -4.684 -4.938 6.794 1.00 92.12 93 PRO A CA 1
ATOM 740 C C . PRO A 1 93 ? -4.545 -3.453 7.147 1.00 92.12 93 PRO A C 1
ATOM 742 O O . PRO A 1 93 ? -3.708 -2.743 6.584 1.00 92.12 93 PRO A O 1
ATOM 745 N N . TYR A 1 94 ? -5.367 -2.993 8.083 1.00 92.38 94 TYR A N 1
ATOM 746 C CA . TYR A 1 94 ? -5.311 -1.633 8.613 1.00 92.38 94 TYR A CA 1
ATOM 747 C C . TYR A 1 94 ? -5.173 -1.665 10.134 1.00 92.38 94 TYR A C 1
ATOM 749 O O . TYR A 1 94 ? -5.365 -2.696 10.781 1.00 92.38 94 TYR A O 1
ATOM 757 N N . GLU A 1 95 ? -4.802 -0.534 10.712 1.00 90.75 95 GLU A N 1
ATOM 758 C CA . GLU A 1 95 ? -4.652 -0.373 12.150 1.00 90.75 95 GLU A CA 1
ATOM 759 C C . GLU A 1 95 ? -5.890 0.288 12.744 1.00 90.75 95 GLU A C 1
ATOM 761 O O . GLU A 1 95 ? -6.378 1.296 12.228 1.00 90.75 95 GLU A O 1
ATOM 766 N N . LYS A 1 96 ? -6.375 -0.272 13.854 1.00 86.56 96 LYS A N 1
ATOM 767 C CA . LYS A 1 96 ? -7.356 0.392 14.709 1.00 86.56 96 LYS A CA 1
ATOM 768 C C . LYS A 1 96 ? -6.597 1.283 15.695 1.00 86.56 96 LYS A C 1
ATOM 770 O O . LYS A 1 96 ? -5.690 0.791 16.372 1.00 86.56 96 LYS A O 1
ATOM 775 N N . LYS A 1 97 ? -6.918 2.575 15.711 1.00 72.81 97 LYS A N 1
ATOM 776 C CA . LYS A 1 97 ? -6.476 3.509 16.759 1.00 72.81 97 LYS A CA 1
ATOM 777 C C . LYS A 1 97 ? -7.461 3.503 17.911 1.00 72.81 97 LYS A C 1
ATOM 779 O O . LYS A 1 97 ? -8.673 3.473 17.604 1.00 72.81 97 LYS A O 1
#

Foldseek 3Di:
DDDDPQPDWDDDPQQFIWGFPDPDLVVGLWIKTKDDAAEPDDQFDKDWIFIDTPHCVVCPPVPDDGGIFIWGFHDDDPFWTWTDGDNDIDTTGHHYD

Sequence (97 aa):
FKQMNTLMAVQRKGVGVWFCNTTRPDAALRSLKITPAVVNPQVGERLTLNFSMRYPDEFRNSGLQEGTHSLYVEEVRDKVVVLRGRGHKFVVPYEKK

pLDDT: mean 85.44, std 11.99, range [44.44, 97.19]

Radius of gyration: 12.66 Å; chains: 1; bounding box: 30×24×34 Å